Protein AF-A0A2H6BTT5-F1 (afdb_monomer)

Structure (mmCIF, N/CA/C/O backbone):
data_AF-A0A2H6BTT5-F1
#
_entry.id   AF-A0A2H6BTT5-F1
#
loop_
_atom_site.group_PDB
_atom_site.id
_atom_site.type_symbol
_atom_site.label_atom_id
_atom_site.label_alt_id
_atom_site.label_comp_id
_atom_site.label_asym_id
_atom_site.label_entity_id
_atom_site.label_seq_id
_atom_site.pdbx_PDB_ins_code
_atom_site.Cartn_x
_atom_site.Cartn_y
_atom_site.Cartn_z
_atom_site.occupancy
_atom_site.B_iso_or_equiv
_atom_site.auth_seq_id
_atom_site.auth_comp_id
_atom_site.auth_asym_id
_atom_site.auth_atom_id
_atom_site.pdbx_PDB_model_num
ATOM 1 N N . MET A 1 1 ? -8.093 10.960 6.182 1.00 81.12 1 MET A N 1
ATOM 2 C CA . MET A 1 1 ? -9.507 10.517 6.198 1.00 81.12 1 MET A CA 1
ATOM 3 C C . MET A 1 1 ? -9.968 9.978 7.557 1.00 81.12 1 MET A C 1
ATOM 5 O O . MET A 1 1 ? -11.129 9.607 7.667 1.00 81.12 1 MET A O 1
ATOM 9 N N . LYS A 1 2 ? -9.123 10.016 8.605 1.00 82.38 2 LYS A N 1
ATOM 10 C CA . LYS A 1 2 ? -9.480 9.555 9.958 1.00 82.38 2 LYS A CA 1
ATOM 11 C C . LYS A 1 2 ? -10.668 10.304 10.570 1.00 82.38 2 LYS A C 1
ATOM 13 O O . LYS A 1 2 ? -11.493 9.690 11.224 1.00 82.38 2 LYS A O 1
ATOM 18 N N . GLU A 1 3 ? -10.813 11.598 10.279 1.00 88.94 3 GLU A N 1
ATOM 19 C CA . GLU A 1 3 ? -11.990 12.397 10.677 1.00 88.94 3 GLU A CA 1
ATOM 20 C C . GLU A 1 3 ? -13.307 11.906 10.054 1.00 88.94 3 GLU A C 1
ATOM 22 O O . GLU A 1 3 ? -14.383 12.220 10.545 1.00 88.94 3 GLU A O 1
ATOM 27 N N . ARG A 1 4 ? -13.225 11.124 8.972 1.00 87.56 4 ARG A N 1
ATOM 28 C CA . ARG A 1 4 ? -14.356 10.449 8.319 1.00 87.56 4 ARG A CA 1
ATOM 29 C C . ARG A 1 4 ? -14.404 8.957 8.666 1.00 87.56 4 ARG A C 1
ATOM 31 O O . ARG A 1 4 ? -14.977 8.178 7.916 1.00 87.56 4 ARG A O 1
ATOM 38 N N . ASP A 1 5 ? -13.753 8.574 9.763 1.00 9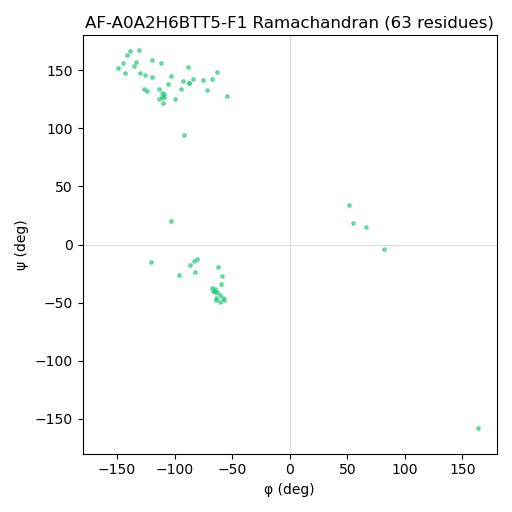0.12 5 ASP A N 1
ATOM 39 C CA . ASP A 1 5 ? -13.695 7.215 10.311 1.00 90.12 5 ASP A CA 1
ATOM 40 C C . ASP A 1 5 ? -12.962 6.176 9.438 1.00 90.12 5 ASP A C 1
ATOM 42 O O . ASP A 1 5 ? -13.036 4.972 9.662 1.00 90.12 5 ASP A O 1
ATOM 46 N N . TYR A 1 6 ? -12.190 6.632 8.449 1.00 92.06 6 TYR A N 1
ATOM 47 C CA . TYR A 1 6 ? -11.283 5.767 7.695 1.00 92.06 6 TYR A CA 1
ATOM 48 C C . TYR A 1 6 ? -9.903 5.773 8.350 1.00 92.06 6 TYR A C 1
ATOM 50 O O . TYR A 1 6 ? -9.076 6.660 8.094 1.00 92.06 6 TYR A O 1
ATOM 58 N N . HIS A 1 7 ? -9.674 4.791 9.220 1.00 93.00 7 HIS A N 1
ATOM 59 C CA . HIS A 1 7 ? -8.431 4.656 9.987 1.00 93.00 7 HIS A CA 1
ATOM 60 C C . HIS A 1 7 ? -7.309 3.990 9.201 1.00 93.00 7 HIS A C 1
ATOM 62 O O . HIS A 1 7 ? -6.139 4.240 9.502 1.00 93.00 7 HIS A O 1
ATOM 68 N N . TRP A 1 8 ? -7.666 3.205 8.182 1.00 97.06 8 TRP A N 1
ATOM 69 C CA . TRP A 1 8 ? -6.724 2.467 7.350 1.00 97.06 8 TRP A CA 1
ATOM 70 C C . TRP A 1 8 ? -6.918 2.773 5.872 1.00 97.06 8 TRP A C 1
ATOM 72 O O . TRP A 1 8 ? -8.039 2.963 5.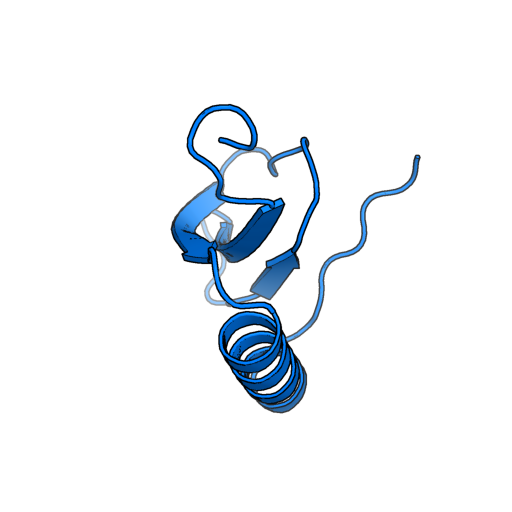388 1.00 97.06 8 TRP A O 1
ATOM 82 N N . HIS A 1 9 ? -5.810 2.781 5.140 1.00 97.06 9 HIS A N 1
ATOM 83 C CA . HIS A 1 9 ? -5.822 2.904 3.691 1.00 97.06 9 HIS A CA 1
ATOM 84 C C . HIS A 1 9 ? -4.733 2.062 3.050 1.00 97.06 9 HIS A C 1
ATOM 86 O O . HIS A 1 9 ? -3.645 1.882 3.600 1.00 97.06 9 HIS A O 1
ATOM 92 N N . LEU A 1 10 ? -5.037 1.573 1.856 1.00 97.81 10 LEU A N 1
ATOM 93 C CA . LEU A 1 10 ? -4.129 0.820 1.008 1.00 97.81 10 LEU A CA 1
ATOM 94 C C . LEU A 1 10 ? -4.052 1.522 -0.344 1.00 97.81 10 LEU A C 1
ATOM 96 O O . LEU A 1 10 ? -5.077 1.885 -0.921 1.00 97.81 10 LEU A O 1
ATOM 100 N N . VAL A 1 11 ? -2.839 1.734 -0.833 1.00 97.75 11 VAL A N 1
ATOM 101 C CA . VAL A 1 11 ? -2.574 2.349 -2.129 1.00 97.75 11 VAL A CA 1
ATOM 102 C C . VAL A 1 11 ? -1.937 1.303 -3.018 1.00 97.75 11 VAL A C 1
ATOM 104 O O . VAL A 1 11 ? -0.917 0.728 -2.649 1.00 97.75 11 VAL A O 1
ATOM 107 N N . ILE A 1 12 ? -2.533 1.082 -4.186 1.00 97.81 12 ILE A N 1
ATOM 108 C CA . ILE A 1 12 ? -1.963 0.261 -5.256 1.00 97.81 12 ILE A CA 1
ATOM 109 C C . ILE A 1 12 ? -1.592 1.212 -6.379 1.00 97.81 12 ILE A C 1
ATOM 111 O O . ILE A 1 12 ? -2.453 1.945 -6.880 1.00 97.81 12 ILE A O 1
ATOM 115 N N . TYR A 1 13 ? -0.321 1.215 -6.761 1.00 97.31 13 TYR A N 1
ATOM 116 C CA . TYR A 1 13 ? 0.224 2.235 -7.644 1.00 97.31 13 TYR A CA 1
ATOM 117 C C . TYR A 1 13 ? 1.181 1.662 -8.687 1.00 97.31 13 TYR A C 1
ATOM 119 O O . TYR A 1 13 ? 1.642 0.521 -8.601 1.00 97.31 13 TYR A O 1
ATOM 127 N N . ARG A 1 14 ? 1.477 2.503 -9.678 1.00 96.94 14 ARG A N 1
ATOM 128 C CA . ARG A 1 14 ? 2.532 2.333 -10.677 1.00 96.94 14 ARG A CA 1
ATOM 129 C C . ARG A 1 14 ? 3.360 3.606 -10.750 1.00 96.94 14 ARG A C 1
ATOM 131 O O . ARG A 1 14 ? 2.820 4.699 -10.582 1.00 96.94 14 ARG A O 1
ATOM 138 N N . ILE A 1 15 ? 4.651 3.471 -11.034 1.00 96.44 15 ILE A N 1
ATOM 139 C CA . ILE A 1 15 ? 5.514 4.611 -11.372 1.00 96.44 15 ILE A CA 1
ATOM 140 C C . ILE A 1 15 ? 5.414 4.854 -12.876 1.00 96.44 15 ILE A C 1
ATOM 142 O O . ILE A 1 15 ? 5.383 3.908 -13.664 1.00 96.44 15 ILE A O 1
ATOM 146 N N . TRP A 1 16 ? 5.350 6.117 -13.289 1.00 94.56 16 TRP A N 1
ATOM 147 C CA . TRP A 1 16 ? 5.352 6.489 -14.697 1.00 94.56 16 TRP A CA 1
ATOM 148 C C . TRP A 1 16 ? 6.563 5.883 -15.420 1.00 94.56 16 TRP A C 1
ATOM 150 O O . TRP A 1 16 ? 7.699 6.026 -14.976 1.00 94.56 16 TRP A O 1
ATOM 160 N N . GLY A 1 17 ? 6.317 5.183 -16.530 1.00 93.50 17 GLY A N 1
ATOM 161 C CA . GLY A 1 17 ? 7.359 4.480 -17.285 1.00 93.50 17 GLY A CA 1
ATOM 162 C C . GLY A 1 17 ? 7.750 3.096 -16.746 1.00 93.50 17 GLY A C 1
ATOM 163 O O . GLY A 1 17 ? 8.528 2.416 -17.408 1.00 93.50 17 GLY A O 1
ATOM 164 N N . SER A 1 18 ? 7.197 2.645 -15.613 1.00 92.50 18 SER A N 1
ATOM 165 C CA . SER A 1 18 ? 7.335 1.264 -15.130 1.00 92.50 18 SER A CA 1
ATOM 166 C C . SER A 1 18 ? 6.067 0.444 -15.395 1.00 92.50 18 SER A C 1
ATOM 168 O O . SER A 1 18 ? 4.945 0.951 -15.320 1.00 92.50 18 SER A O 1
ATOM 170 N N . SER A 1 19 ? 6.245 -0.842 -15.700 1.00 91.62 19 SER A N 1
ATOM 171 C CA . SER A 1 19 ? 5.160 -1.829 -15.770 1.00 91.62 19 SER A CA 1
ATOM 172 C C . SER A 1 19 ? 4.786 -2.411 -14.407 1.00 91.62 19 SER A C 1
ATOM 174 O O . SER A 1 19 ? 3.741 -3.055 -14.292 1.00 91.62 19 SER A O 1
ATOM 176 N N . ASP A 1 20 ? 5.626 -2.201 -13.395 1.00 94.56 20 ASP A N 1
ATOM 177 C CA . ASP A 1 20 ? 5.480 -2.848 -12.099 1.00 94.56 20 ASP A CA 1
ATOM 178 C C . ASP A 1 20 ? 4.348 -2.219 -11.291 1.00 94.56 20 ASP A C 1
ATOM 180 O O . ASP A 1 20 ? 4.131 -1.002 -11.296 1.00 94.56 20 ASP A O 1
ATOM 184 N N . VAL A 1 21 ? 3.626 -3.082 -10.580 1.00 96.88 21 VAL A N 1
ATOM 185 C CA . VAL A 1 21 ? 2.584 -2.697 -9.633 1.00 96.88 21 VAL A CA 1
ATOM 186 C C . VAL A 1 21 ? 3.082 -3.018 -8.241 1.00 96.88 21 VAL A C 1
ATOM 188 O O . VAL A 1 21 ? 3.447 -4.159 -7.969 1.00 96.88 21 VAL A O 1
ATOM 191 N N . SER A 1 22 ? 3.035 -2.026 -7.365 1.00 97.56 22 SER A N 1
ATOM 192 C CA . SER A 1 22 ? 3.415 -2.164 -5.964 1.00 97.56 22 SER A CA 1
ATOM 193 C C . SER A 1 22 ? 2.323 -1.583 -5.081 1.00 97.56 22 SER A C 1
ATOM 195 O O . SER A 1 22 ? 1.421 -0.876 -5.551 1.00 97.56 22 SER A O 1
ATOM 197 N N . TYR A 1 23 ? 2.409 -1.861 -3.785 1.00 98.06 23 TYR A N 1
ATOM 198 C CA . TYR A 1 23 ? 1.480 -1.298 -2.821 1.00 98.06 23 TYR A CA 1
ATOM 199 C C . TYR A 1 23 ? 2.182 -0.749 -1.587 1.00 98.06 23 TYR A C 1
ATOM 201 O O . TYR A 1 23 ? 3.269 -1.177 -1.210 1.00 98.06 23 TYR A O 1
ATOM 209 N N . TYR A 1 24 ? 1.506 0.173 -0.916 1.00 97.44 24 TYR A N 1
ATOM 210 C CA . TYR A 1 24 ? 1.814 0.564 0.452 1.00 97.44 24 TYR A CA 1
ATOM 211 C C . TYR A 1 24 ? 0.516 0.800 1.218 1.00 97.44 24 TYR A C 1
ATOM 213 O O . TYR A 1 24 ? -0.553 0.969 0.633 1.00 97.44 24 TYR A O 1
ATOM 221 N N . CYS A 1 25 ? 0.586 0.822 2.544 1.00 96.56 25 CYS A N 1
ATOM 222 C CA . CYS A 1 25 ? -0.570 1.112 3.383 1.00 96.56 25 CYS A CA 1
ATOM 223 C C . CYS A 1 25 ? -0.213 2.086 4.498 1.00 96.56 25 CYS A C 1
ATOM 225 O O . CYS A 1 25 ? 0.930 2.125 4.949 1.00 96.56 25 CYS A O 1
ATOM 227 N N . ASN A 1 26 ? -1.208 2.837 4.967 1.00 94.56 26 ASN A N 1
ATOM 228 C CA . ASN A 1 26 ? -1.141 3.663 6.177 1.00 94.56 26 ASN A CA 1
ATOM 229 C C . ASN A 1 26 ? 0.010 4.691 6.225 1.00 94.56 26 ASN A C 1
ATOM 231 O O . ASN A 1 26 ? 0.329 5.205 7.294 1.00 94.56 26 ASN A O 1
ATOM 235 N N . SER A 1 27 ? 0.599 5.033 5.076 1.00 92.12 27 SER A N 1
ATOM 236 C CA . SER A 1 27 ? 1.589 6.106 4.945 1.00 92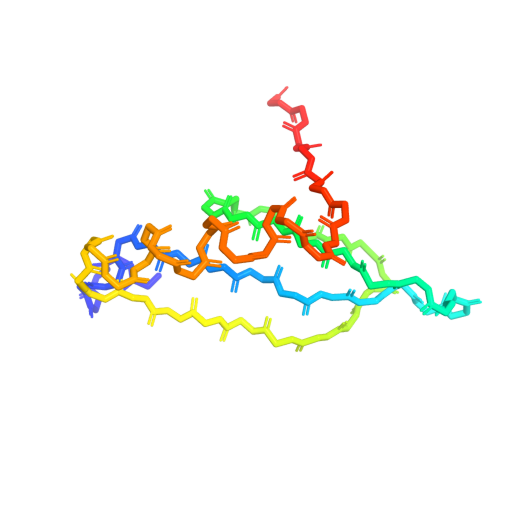.12 27 SER A CA 1
ATOM 237 C C . SER A 1 27 ? 0.910 7.422 4.572 1.00 92.12 27 SER A C 1
ATOM 239 O O . SER A 1 27 ? -0.019 7.435 3.759 1.00 92.12 27 SER A O 1
ATOM 241 N N . ALA A 1 28 ? 1.380 8.525 5.156 1.00 88.25 28 ALA A N 1
ATOM 242 C CA . ALA A 1 28 ? 0.988 9.880 4.762 1.00 88.25 28 ALA A CA 1
ATOM 243 C C . ALA A 1 28 ? 1.749 10.376 3.518 1.00 88.25 28 ALA A C 1
ATOM 245 O O . ALA A 1 28 ? 1.367 11.386 2.933 1.00 88.25 28 ALA A O 1
ATOM 246 N N . TYR A 1 29 ? 2.807 9.667 3.122 1.00 89.75 29 TYR A N 1
ATOM 247 C CA . TYR A 1 29 ? 3.612 9.990 1.954 1.00 89.75 29 TYR A CA 1
ATOM 248 C C . TYR A 1 29 ? 3.050 9.330 0.693 1.00 89.75 29 TYR A C 1
ATOM 250 O O . TYR A 1 29 ? 2.416 8.271 0.734 1.00 89.75 29 TYR A O 1
ATOM 258 N N . SER A 1 30 ? 3.321 9.964 -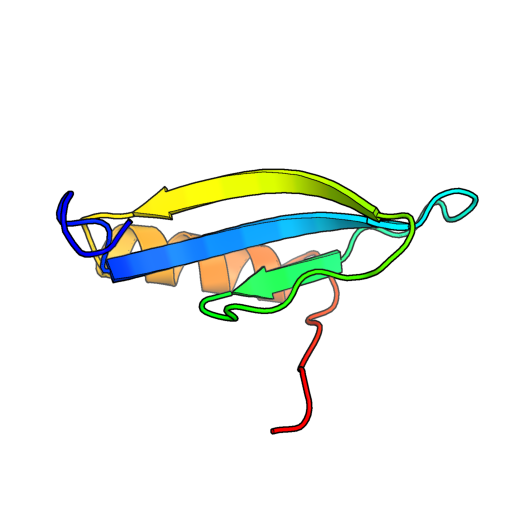0.440 1.00 90.31 30 SER A N 1
ATOM 259 C CA . SER A 1 30 ? 3.125 9.417 -1.779 1.00 90.31 30 SER A CA 1
ATOM 260 C C . SER A 1 30 ? 4.459 9.376 -2.508 1.00 90.31 30 SER A C 1
ATOM 262 O O . SER A 1 30 ? 5.381 10.111 -2.164 1.00 90.31 30 SER A O 1
ATOM 264 N N . LEU A 1 31 ? 4.554 8.529 -3.527 1.00 91.75 31 LEU A N 1
ATOM 265 C CA . LEU A 1 31 ? 5.722 8.496 -4.398 1.00 91.75 31 LEU A CA 1
ATOM 266 C C . LEU A 1 31 ? 5.567 9.487 -5.545 1.00 91.75 31 LEU A C 1
ATOM 268 O O . LEU A 1 31 ? 4.495 9.584 -6.152 1.00 91.75 31 LEU A O 1
ATOM 272 N N . ASP A 1 32 ? 6.654 10.173 -5.875 1.00 92.50 32 ASP A N 1
ATOM 273 C CA . ASP A 1 32 ? 6.698 11.073 -7.021 1.00 92.50 32 ASP A CA 1
ATOM 274 C C . ASP A 1 32 ? 6.492 10.313 -8.334 1.00 92.50 32 ASP A C 1
ATOM 276 O O . ASP A 1 32 ? 6.876 9.149 -8.475 1.00 92.50 32 ASP A O 1
ATOM 280 N N . ASN A 1 33 ? 5.881 10.989 -9.312 1.00 95.00 33 ASN A N 1
ATOM 281 C CA . ASN A 1 33 ? 5.591 10.438 -10.639 1.00 95.00 33 ASN A CA 1
ATOM 282 C C . ASN A 1 33 ? 4.860 9.087 -10.600 1.00 95.00 33 ASN A C 1
ATOM 284 O O . ASN A 1 33 ? 5.078 8.229 -11.456 1.00 95.00 33 ASN A O 1
ATOM 288 N N . SER A 1 34 ? 3.987 8.891 -9.612 1.00 95.88 34 SER A N 1
ATOM 289 C CA . SER A 1 34 ? 3.166 7.692 -9.489 1.00 95.88 34 SER A CA 1
ATOM 290 C C . SER A 1 34 ? 1.686 7.979 -9.719 1.00 95.88 34 SER A C 1
ATOM 292 O O . SER A 1 34 ? 1.212 9.105 -9.570 1.00 95.88 34 SER A O 1
ATOM 294 N N . TRP A 1 35 ? 0.947 6.945 -10.109 1.00 95.44 35 TRP A N 1
ATOM 295 C CA . TRP A 1 35 ? -0.503 6.991 -10.261 1.00 95.44 35 TRP A CA 1
ATOM 296 C C . TRP A 1 35 ? -1.115 5.653 -9.852 1.00 95.44 35 TRP A C 1
ATOM 298 O O . TRP A 1 35 ? -0.450 4.615 -9.870 1.00 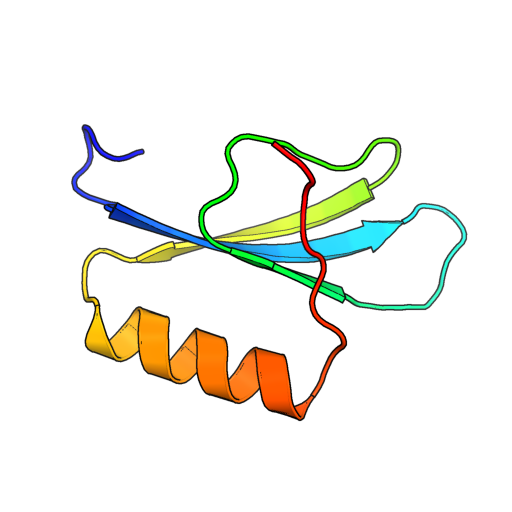95.44 35 TRP A O 1
ATOM 308 N N . GLY A 1 36 ? -2.387 5.666 -9.464 1.00 94.75 36 GLY A N 1
ATOM 309 C CA . GLY A 1 36 ? -3.055 4.466 -8.984 1.00 94.75 36 GLY A CA 1
ATOM 310 C C . GLY A 1 36 ? -4.335 4.763 -8.225 1.00 94.75 36 GLY A C 1
ATOM 311 O O . GLY A 1 36 ? -4.942 5.819 -8.390 1.00 94.75 36 GLY A O 1
ATOM 312 N N . ASN A 1 37 ? -4.730 3.810 -7.387 1.00 96.38 37 ASN A N 1
ATOM 313 C CA . ASN A 1 37 ? -5.952 3.886 -6.599 1.00 96.38 37 ASN A CA 1
ATOM 314 C C . ASN A 1 37 ? -5.629 3.832 -5.109 1.00 96.38 37 ASN A C 1
ATOM 316 O O . ASN A 1 37 ? -4.742 3.094 -4.677 1.00 96.38 37 ASN A O 1
ATOM 320 N N . VAL A 1 38 ? -6.407 4.579 -4.330 1.00 95.81 38 VAL A N 1
ATOM 321 C CA . VAL A 1 38 ? -6.425 4.489 -2.872 1.00 95.81 38 VAL A CA 1
ATOM 322 C C . VAL A 1 38 ? -7.750 3.887 -2.423 1.00 95.81 38 VAL A C 1
ATOM 324 O O . VAL A 1 38 ? -8.823 4.326 -2.834 1.00 95.81 38 VAL A O 1
ATOM 327 N N . PHE A 1 39 ? -7.664 2.884 -1.561 1.00 96.75 39 PHE A N 1
ATOM 328 C CA . PHE A 1 39 ? -8.800 2.240 -0.920 1.00 96.75 39 PHE A CA 1
ATOM 329 C C . PHE A 1 39 ? -8.798 2.626 0.553 1.00 96.75 39 PHE A C 1
ATOM 331 O O . PHE A 1 39 ? -7.787 2.463 1.236 1.00 96.75 39 PHE A O 1
ATOM 338 N N . PHE A 1 40 ? -9.923 3.144 1.037 1.00 96.75 40 PHE A N 1
ATOM 339 C CA . PHE A 1 40 ? -10.109 3.528 2.433 1.00 96.75 40 PHE A CA 1
ATOM 340 C C . PHE A 1 40 ? -11.007 2.517 3.139 1.00 96.75 40 PHE A C 1
ATOM 342 O O . PHE A 1 40 ? -12.027 2.103 2.589 1.00 96.75 40 PHE A O 1
ATOM 349 N N . PHE A 1 41 ? -10.650 2.152 4.368 1.00 97.19 41 PHE A N 1
ATOM 350 C CA . PHE A 1 41 ? -11.344 1.125 5.139 1.00 97.19 41 PHE A CA 1
ATOM 351 C C . PHE A 1 41 ? -11.762 1.661 6.509 1.00 97.19 41 PHE A C 1
ATOM 353 O O . PHE A 1 41 ? -10.967 2.298 7.204 1.00 97.19 41 PHE A O 1
ATOM 360 N N . GLN A 1 42 ? -13.013 1.385 6.881 1.00 96.06 42 GLN A N 1
ATOM 361 C CA . GLN A 1 42 ? -13.540 1.599 8.237 1.00 96.06 42 GLN A CA 1
ATOM 362 C C . GLN A 1 42 ? -13.478 0.315 9.073 1.00 96.06 42 GLN A C 1
ATOM 364 O O . GLN A 1 42 ? -13.386 0.379 10.290 1.00 96.06 42 GLN A O 1
ATOM 369 N N . AS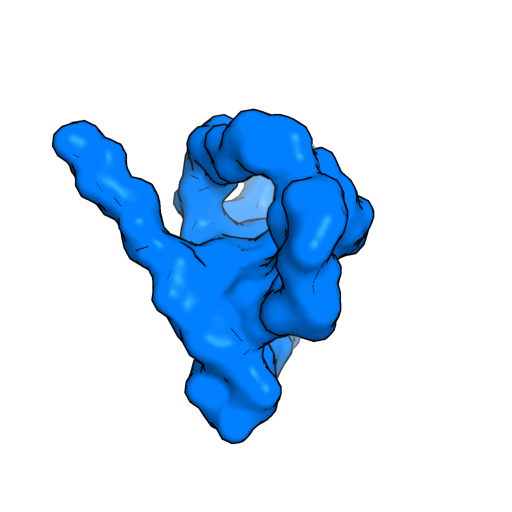P A 1 43 ? -13.512 -0.854 8.426 1.00 96.81 43 ASP A N 1
ATOM 370 C CA . ASP A 1 43 ? -13.405 -2.155 9.084 1.00 96.81 43 ASP A CA 1
ATOM 371 C C . ASP A 1 43 ? -11.973 -2.697 8.967 1.00 96.81 43 ASP A C 1
ATOM 373 O O . ASP A 1 43 ? -11.418 -2.829 7.868 1.00 96.81 43 ASP A O 1
ATOM 377 N N . TYR A 1 44 ? -11.377 -3.024 10.115 1.00 96.25 44 TYR A N 1
ATOM 378 C CA . TYR A 1 44 ? -10.009 -3.530 10.181 1.00 96.25 44 TYR A CA 1
ATOM 379 C C . TYR A 1 44 ? -9.848 -4.921 9.555 1.00 96.25 44 TYR A C 1
ATOM 381 O O . TYR A 1 44 ? -8.827 -5.182 8.926 1.00 96.25 44 TYR A O 1
ATOM 389 N N . GLN A 1 45 ? -10.821 -5.821 9.711 1.00 98.19 45 GLN A N 1
ATOM 390 C CA . GLN A 1 45 ? -10.734 -7.182 9.173 1.00 98.19 45 GLN A CA 1
ATOM 391 C C . GLN A 1 45 ? -10.736 -7.160 7.645 1.00 98.19 45 GLN A C 1
ATOM 393 O O . GLN A 1 45 ? -9.939 -7.858 7.015 1.00 98.19 45 GLN A O 1
ATOM 398 N N . VAL A 1 46 ? -11.560 -6.297 7.042 1.00 98.06 46 VAL A N 1
ATOM 399 C CA . VAL A 1 46 ? -11.570 -6.091 5.587 1.00 98.06 46 VAL A CA 1
ATOM 400 C C . VAL A 1 46 ? -10.235 -5.515 5.111 1.00 98.06 46 VAL A C 1
ATOM 402 O O . VAL A 1 46 ? -9.651 -6.028 4.155 1.00 98.06 46 VAL A O 1
ATOM 405 N N . PHE A 1 47 ? -9.713 -4.494 5.801 1.00 98.31 47 PHE A N 1
ATOM 406 C CA . PHE A 1 47 ? -8.386 -3.943 5.511 1.00 98.31 47 PHE A CA 1
ATOM 407 C C . PHE A 1 47 ? -7.291 -5.013 5.598 1.00 98.31 47 PHE A C 1
ATOM 409 O O . PHE A 1 47 ? -6.472 -5.139 4.690 1.00 98.31 47 PHE A O 1
ATOM 416 N N . HIS A 1 48 ? -7.284 -5.803 6.670 1.00 98.31 48 HIS A N 1
ATOM 417 C CA . HIS A 1 48 ? -6.280 -6.830 6.913 1.00 98.31 48 HIS A CA 1
ATOM 418 C C . HIS A 1 48 ? -6.315 -7.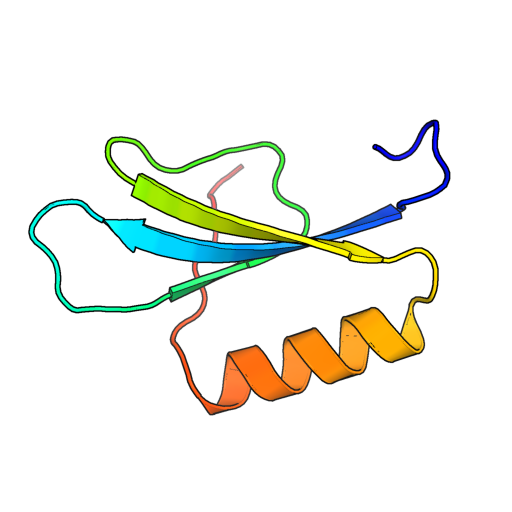919 5.835 1.00 98.31 48 HIS A C 1
ATOM 420 O O . HIS A 1 48 ? -5.269 -8.323 5.331 1.00 98.31 48 HIS A O 1
ATOM 426 N N . GLN A 1 49 ? -7.505 -8.341 5.403 1.00 98.50 49 GLN A N 1
ATOM 427 C CA . GLN A 1 49 ? -7.635 -9.303 4.312 1.00 98.50 49 GLN A CA 1
ATOM 428 C C . GLN A 1 49 ? -7.130 -8.735 2.975 1.00 98.50 49 GLN A C 1
ATOM 430 O O . GLN A 1 49 ? -6.444 -9.439 2.230 1.00 98.50 49 GLN A O 1
ATOM 435 N N . ALA A 1 50 ? -7.423 -7.463 2.682 1.00 98.31 50 ALA A N 1
ATOM 436 C CA . ALA A 1 50 ? -6.906 -6.776 1.498 1.00 98.31 50 ALA A CA 1
ATOM 437 C C . ALA A 1 50 ? -5.376 -6.620 1.543 1.00 98.31 50 ALA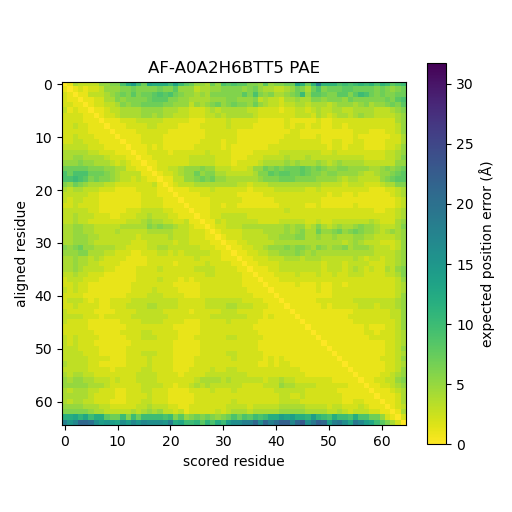 A C 1
ATOM 439 O O . ALA A 1 50 ? -4.703 -6.788 0.522 1.00 98.31 50 ALA A O 1
ATOM 440 N N . LEU A 1 51 ? -4.817 -6.350 2.726 1.00 98.19 51 LEU A N 1
ATOM 441 C CA . LEU A 1 51 ? -3.378 -6.272 2.954 1.00 98.19 51 LEU A CA 1
ATOM 442 C C . LEU A 1 51 ? -2.700 -7.625 2.709 1.00 98.19 51 LEU A C 1
ATOM 444 O O . LEU A 1 51 ? -1.714 -7.674 1.978 1.00 98.19 51 LEU A O 1
ATOM 448 N N . LEU A 1 52 ? -3.239 -8.715 3.264 1.00 98.31 52 LEU A N 1
ATOM 449 C CA . LEU A 1 52 ? -2.712 -10.068 3.053 1.00 98.31 52 LEU A CA 1
ATOM 450 C C . LEU A 1 52 ? -2.755 -10.475 1.579 1.00 98.31 52 LEU A C 1
ATOM 452 O O . LEU A 1 52 ? -1.782 -11.023 1.062 1.00 98.31 52 LEU A O 1
ATOM 456 N N . TRP A 1 53 ? -3.861 -10.179 0.892 1.00 98.12 53 TRP A N 1
ATOM 457 C CA . TRP A 1 53 ? -3.964 -10.431 -0.542 1.00 98.12 53 TRP A CA 1
ATOM 458 C C . TRP A 1 53 ? -2.906 -9.642 -1.319 1.00 98.12 53 TRP A C 1
ATOM 460 O O . TRP A 1 53 ? -2.156 -10.237 -2.090 1.00 98.12 53 TRP A O 1
ATOM 470 N N . SER A 1 54 ? -2.779 -8.337 -1.057 1.00 97.94 54 SER A N 1
ATOM 471 C CA . SER A 1 54 ? -1.785 -7.480 -1.722 1.00 97.94 54 SER A CA 1
ATOM 472 C C . SER A 1 54 ? -0.362 -8.000 -1.500 1.00 97.94 54 SER A C 1
ATOM 474 O O . SER A 1 54 ? 0.376 -8.187 -2.462 1.00 97.94 54 SER A O 1
ATOM 476 N N . ALA A 1 55 ? -0.018 -8.354 -0.258 1.00 97.75 55 ALA A N 1
ATOM 477 C CA . ALA A 1 55 ? 1.283 -8.918 0.103 1.00 97.75 55 ALA A CA 1
ATOM 478 C C . ALA A 1 55 ? 1.616 -10.226 -0.639 1.00 97.75 55 ALA A C 1
ATOM 480 O O . ALA A 1 55 ? 2.787 -10.550 -0.821 1.00 97.75 55 ALA A O 1
ATOM 481 N N . SER A 1 56 ? 0.599 -10.987 -1.060 1.00 97.75 56 SER A N 1
ATOM 482 C CA . SER A 1 56 ? 0.779 -12.258 -1.773 1.00 97.75 56 SER A CA 1
ATOM 483 C C . SER A 1 56 ? 0.938 -12.125 -3.289 1.00 97.75 56 SER A C 1
ATOM 485 O O . SER A 1 56 ? 1.408 -13.067 -3.924 1.00 97.75 56 SER A O 1
ATOM 487 N N . VAL A 1 57 ? 0.549 -10.988 -3.880 1.00 97.19 57 VAL A N 1
ATOM 488 C CA . VAL A 1 57 ? 0.507 -10.820 -5.347 1.00 97.19 57 VAL A CA 1
ATOM 489 C C . VAL A 1 57 ? 1.387 -9.684 -5.866 1.00 97.19 57 VAL A C 1
ATOM 491 O O . VAL A 1 57 ? 1.631 -9.617 -7.068 1.00 97.19 57 VAL A O 1
ATOM 494 N N . MET A 1 58 ? 1.853 -8.783 -4.997 1.00 96.44 58 MET A N 1
ATOM 495 C CA . MET A 1 58 ? 2.653 -7.622 -5.386 1.00 96.44 58 MET A CA 1
ATOM 496 C C . MET A 1 58 ? 3.646 -7.206 -4.291 1.00 96.44 58 MET A C 1
ATOM 498 O O . MET A 1 58 ? 3.400 -7.438 -3.107 1.00 96.44 58 MET A O 1
ATOM 502 N N . PRO A 1 59 ? 4.780 -6.590 -4.662 1.00 97.06 59 PRO A N 1
ATOM 503 C CA . PRO A 1 59 ? 5.779 -6.129 -3.706 1.00 97.06 59 PRO A CA 1
ATOM 504 C C . PRO A 1 59 ? 5.270 -4.966 -2.842 1.00 97.06 59 PRO A C 1
ATOM 506 O O . PRO A 1 59 ? 4.582 -4.054 -3.312 1.00 97.06 59 PRO A O 1
ATOM 509 N N . ALA A 1 60 ? 5.663 -4.994 -1.569 1.00 96.81 60 ALA A N 1
ATOM 510 C CA . ALA A 1 60 ? 5.384 -3.939 -0.606 1.00 96.81 60 ALA A CA 1
ATOM 511 C C . ALA A 1 60 ? 6.414 -2.807 -0.697 1.00 96.81 60 ALA A C 1
ATOM 513 O O . ALA A 1 60 ? 7.615 -3.041 -0.847 1.00 96.81 60 ALA A O 1
ATOM 514 N N . THR A 1 61 ? 5.949 -1.576 -0.527 1.00 96.38 61 THR A N 1
ATOM 515 C CA . THR A 1 61 ? 6.784 -0.384 -0.399 1.00 96.38 61 THR A CA 1
ATOM 516 C C . THR A 1 61 ? 6.741 0.133 1.031 1.00 96.38 61 THR A C 1
ATOM 518 O O . THR A 1 61 ? 5.671 0.366 1.595 1.00 96.38 61 THR A O 1
ATOM 521 N N . TYR A 1 62 ? 7.924 0.359 1.597 1.00 92.81 62 TYR A N 1
ATOM 522 C CA . TYR A 1 62 ? 8.104 0.907 2.935 1.00 92.81 62 TYR A CA 1
ATOM 523 C C . TYR A 1 62 ? 8.754 2.285 2.838 1.00 92.81 62 TYR A C 1
ATOM 525 O O . TYR A 1 62 ? 9.727 2.466 2.108 1.00 92.81 62 TYR A O 1
ATOM 533 N N . PHE A 1 63 ? 8.218 3.251 3.579 1.00 88.75 63 PHE A N 1
ATOM 534 C CA . PHE A 1 63 ? 8.800 4.584 3.696 1.00 88.75 63 PHE A CA 1
ATOM 535 C C . PHE A 1 63 ? 9.693 4.622 4.935 1.00 88.75 63 PHE A C 1
ATOM 537 O O . PHE A 1 63 ? 9.287 4.150 5.999 1.00 88.75 63 PHE A O 1
ATOM 544 N N . SER A 1 64 ? 10.900 5.170 4.807 1.00 81.56 64 SER A N 1
ATOM 545 C CA . SER A 1 64 ? 11.719 5.526 5.967 1.00 81.56 64 SER A CA 1
ATOM 546 C C . SER A 1 64 ? 11.112 6.750 6.653 1.00 81.56 64 SER A C 1
ATOM 548 O 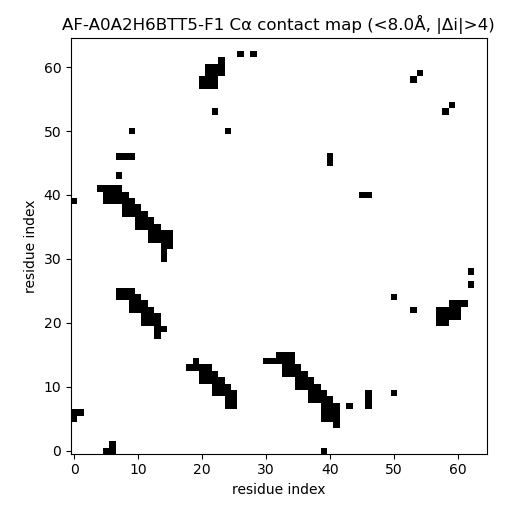O . SER A 1 64 ? 10.750 7.706 5.965 1.00 81.56 64 SER A O 1
ATOM 550 N N . ALA A 1 65 ? 10.987 6.691 7.979 1.00 60.09 65 ALA A N 1
ATOM 551 C CA . ALA A 1 65 ? 10.582 7.823 8.811 1.00 60.09 65 ALA A CA 1
ATOM 552 C C . ALA A 1 65 ? 11.666 8.907 8.870 1.00 60.09 65 ALA A C 1
ATOM 554 O O . ALA A 1 65 ? 12.862 8.542 8.770 1.00 60.09 65 ALA A O 1
#

pLDDT: mean 94.21, std 5.88, range [60.09, 98.5]

Mean predicted aligned error: 2.94 Å

Radius of gyration: 11.99 Å; Cα contacts (8 Å, |Δi|>4): 92; chains: 1; bounding box: 26×25×28 Å

Solvent-accessible surface area (backbone atoms only — not comparable to full-atom values): 4000 Å² total; per-residue (Å²): 98,54,95,76,54,27,80,41,40,42,36,45,35,32,44,73,94,51,90,59,60,37,32,40,58,76,62,94,73,82,70,82,69,50,53,73,51,77,47,77,26,73,50,66,68,63,46,50,54,53,48,56,52,44,65,75,76,35,56,79,56,82,82,86,131

Sequence (65 aa):
MKERDYHWHLVIYRIWGSSDVSYYCNSAYSLDNSWGNVFFFQDYQVFHQALLWSASVMPATYFSA

Secondary structure (DSSP, 8-state):
-GGGT--EEEEEEEETT----EEEES-S---TTEEEEEEEES-HHHHHHHHHHHHHHS-B-----

Foldseek 3Di:
DVVVQQQKKKWWKDAVPDPAIEIEMDDPDDDPRMDGDMDTDNDPVVVVVVVVVRVVPHYYDDDDD

Organism: NCBI:txid449468